Protein AF-A0A660U3M4-F1 (afdb_monomer_lite)

Radius of gyration: 20.78 Å; chains: 1; bounding box: 46×55×57 Å

Sequence (182 aa):
MKPEARWIVPLQILVGACFGAIGGGISYLILDAIWRHVPRSFINGGLIYSLLICISFLLCSAAAFVATGEGVRLIGKLKGKTYSRKQLYRGAFLGTSAAVALFSLVNVNWDDIVMRFAPPFSWIVRLVELVCLIISLPFRMLLWMKVPPVLIFALAAPIGALVVEKFNSIRPIDGKGEGSRR

Secondary structure (DSSP, 8-state):
--GGGTTHHHHHHHHHHHHHHHHHHHHHHHHHHHHTTS-GGGTT-HHHHHHHHHHHHHHHHHHHHHHHHHHHHHHHHHTT----HHHHHHHHHHHHHHHHHHHHHHS--HHHHHTTS-HHHHHHHHHHHHHHHHHHHHHHHHHHTT--HHHHHHHHHHHHHHHHHHHHHHS-SS---S----

Structure (mmCIF, N/CA/C/O backbone):
data_AF-A0A660U3M4-F1
#
_entry.id   AF-A0A660U3M4-F1
#
loop_
_atom_site.group_PDB
_atom_site.id
_atom_site.type_symbol
_atom_site.label_atom_id
_atom_site.label_alt_id
_atom_site.label_comp_id
_atom_site.label_asym_id
_atom_site.label_entity_id
_atom_site.label_seq_id
_atom_site.pdbx_PDB_ins_code
_atom_site.Cartn_x
_atom_site.Cartn_y
_atom_site.Cartn_z
_atom_site.occupancy
_atom_site.B_iso_or_equiv
_atom_site.auth_seq_id
_atom_site.auth_comp_id
_atom_site.auth_asym_id
_atom_site.auth_atom_id
_atom_site.pdbx_PDB_model_num
ATOM 1 N N . MET A 1 1 ? -22.115 -7.152 22.153 1.00 47.25 1 MET A N 1
ATOM 2 C CA . MET A 1 1 ? -21.348 -6.206 21.305 1.00 47.25 1 MET A CA 1
ATOM 3 C C . MET A 1 1 ? -22.288 -5.092 20.858 1.00 47.25 1 MET A C 1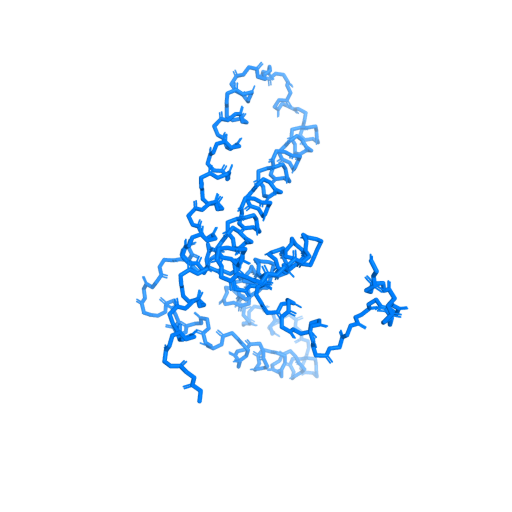
ATOM 5 O O . MET A 1 1 ? -23.295 -5.408 20.240 1.00 47.25 1 MET A O 1
ATOM 9 N N . LYS A 1 2 ? -22.037 -3.824 21.223 1.00 41.62 2 LYS A N 1
ATOM 10 C CA . LYS A 1 2 ? -22.939 -2.705 20.878 1.00 41.62 2 LYS A CA 1
ATOM 11 C C . LYS A 1 2 ? -22.985 -2.494 19.346 1.00 41.62 2 LYS A C 1
ATOM 13 O O . LYS A 1 2 ? -21.915 -2.457 18.733 1.00 41.62 2 LYS A O 1
ATOM 18 N N . PRO A 1 3 ? -24.173 -2.337 18.733 1.00 51.06 3 PRO A N 1
ATOM 19 C CA . PRO A 1 3 ? -24.352 -2.225 17.275 1.00 51.06 3 PRO A CA 1
ATOM 20 C C . PRO A 1 3 ? -23.623 -1.019 16.654 1.00 51.06 3 PRO A C 1
ATOM 22 O O . PRO A 1 3 ? -23.190 -1.079 15.505 1.00 51.06 3 PRO A O 1
ATOM 25 N N . GLU A 1 4 ? -23.375 0.016 17.457 1.00 50.00 4 GLU A N 1
ATOM 26 C CA . GLU A 1 4 ? -22.585 1.216 17.146 1.00 50.00 4 GLU A CA 1
ATOM 27 C C . GLU A 1 4 ? -21.169 0.911 16.617 1.00 50.00 4 GLU A C 1
ATOM 29 O O . GLU A 1 4 ? -20.622 1.673 15.827 1.00 50.00 4 GLU A O 1
ATOM 34 N N . ALA A 1 5 ? -20.553 -0.205 17.033 1.00 55.62 5 ALA A N 1
ATOM 35 C CA . ALA A 1 5 ? -19.157 -0.505 16.712 1.00 55.62 5 ALA A CA 1
ATOM 36 C C . ALA A 1 5 ? -18.940 -1.052 15.288 1.00 55.62 5 ALA A C 1
ATOM 38 O O . ALA A 1 5 ? -17.825 -0.965 14.769 1.00 55.62 5 ALA A O 1
ATOM 39 N N . ARG A 1 6 ? -19.980 -1.605 14.641 1.00 59.06 6 ARG A N 1
ATOM 40 C CA . ARG A 1 6 ? -19.855 -2.273 13.328 1.00 59.06 6 ARG A CA 1
ATOM 41 C C . ARG A 1 6 ? -19.586 -1.299 12.180 1.00 59.06 6 ARG A C 1
ATOM 43 O O . ARG A 1 6 ? -18.878 -1.662 11.249 1.00 59.06 6 ARG A O 1
ATOM 50 N N . TRP A 1 7 ? -20.086 -0.067 12.269 1.00 68.06 7 TRP A N 1
ATOM 51 C CA . TRP A 1 7 ? -19.936 0.950 11.219 1.00 68.06 7 TRP A CA 1
ATOM 52 C C . TRP A 1 7 ? -18.652 1.781 11.335 1.00 68.06 7 TRP A C 1
ATOM 54 O O . TRP A 1 7 ? -18.256 2.456 10.390 1.00 68.06 7 TRP A O 1
ATOM 64 N N . ILE A 1 8 ? -17.959 1.707 12.473 1.00 74.81 8 ILE A N 1
ATOM 65 C CA . ILE A 1 8 ? -16.786 2.551 12.751 1.00 74.81 8 ILE A CA 1
ATOM 66 C C . ILE A 1 8 ? -15.589 2.137 11.893 1.00 74.81 8 ILE A C 1
ATOM 68 O O . ILE A 1 8 ? -14.881 2.988 11.363 1.00 74.81 8 ILE A O 1
ATOM 72 N N . VAL A 1 9 ? -15.376 0.830 11.740 1.00 78.31 9 VAL A N 1
ATOM 73 C CA . VAL A 1 9 ? -14.274 0.267 10.951 1.00 78.31 9 VAL A CA 1
ATOM 74 C C . VAL A 1 9 ? -14.409 0.594 9.457 1.00 78.31 9 VAL A C 1
ATOM 76 O O . VAL A 1 9 ? -13.463 1.158 8.909 1.00 78.31 9 VAL A O 1
ATOM 79 N N . PRO A 1 10 ? -15.548 0.328 8.783 1.00 82.62 10 PRO A N 1
ATOM 80 C CA . PRO A 1 10 ? -15.696 0.689 7.374 1.00 82.62 10 PRO A CA 1
ATOM 81 C C . PRO A 1 10 ? -15.620 2.205 7.149 1.00 82.62 10 PRO A C 1
ATOM 83 O O . PRO A 1 10 ? -15.041 2.631 6.155 1.00 82.62 10 PRO A O 1
ATOM 86 N N . LEU A 1 11 ? -16.104 3.028 8.089 1.00 84.81 11 LEU A N 1
ATOM 87 C CA . LEU A 1 11 ? -15.967 4.484 7.999 1.00 84.81 11 LEU A CA 1
ATOM 88 C C . LEU A 1 11 ? -14.504 4.943 8.123 1.00 84.81 11 LEU A C 1
ATOM 90 O O . LEU A 1 11 ? -14.066 5.794 7.356 1.00 84.81 11 LEU A O 1
ATOM 94 N N . GLN A 1 12 ? -13.729 4.369 9.050 1.00 84.44 12 GLN A N 1
ATOM 95 C CA . GLN A 1 12 ? -12.290 4.646 9.178 1.00 84.44 12 GLN A CA 1
ATOM 96 C C . GLN A 1 12 ? -11.527 4.263 7.911 1.00 84.44 12 GLN A C 1
ATOM 98 O O . GLN A 1 12 ? -10.645 5.004 7.485 1.00 84.44 12 GLN A O 1
ATOM 103 N N . ILE A 1 13 ? -11.893 3.136 7.297 1.00 86.75 13 ILE A N 1
ATOM 104 C CA . ILE A 1 13 ? -11.301 2.679 6.041 1.00 86.75 13 ILE A CA 1
ATOM 105 C C . ILE A 1 13 ? -11.625 3.645 4.904 1.00 86.75 13 ILE A C 1
ATOM 107 O O . ILE A 1 13 ? -10.714 4.077 4.203 1.00 86.75 13 ILE A O 1
ATOM 111 N N . LEU A 1 14 ? -12.895 4.026 4.758 1.00 88.19 14 LEU A N 1
ATOM 112 C CA . LEU A 1 14 ? -13.338 4.935 3.705 1.00 88.19 14 LEU A CA 1
ATOM 113 C C . LEU A 1 14 ? -12.674 6.311 3.832 1.00 88.19 14 LEU A C 1
ATOM 115 O O . LEU A 1 14 ? -12.107 6.820 2.870 1.00 88.19 14 LEU A O 1
ATOM 119 N N . VAL A 1 15 ? -12.692 6.897 5.032 1.00 87.44 15 VAL A N 1
ATOM 120 C CA . VAL A 1 15 ? -12.087 8.212 5.285 1.00 87.44 15 VAL A CA 1
ATOM 121 C C . VAL A 1 15 ? -10.571 8.150 5.131 1.00 87.44 15 VAL A C 1
ATOM 123 O O . VAL A 1 15 ? -9.991 9.027 4.498 1.00 87.44 15 VAL A O 1
ATOM 126 N N . GLY A 1 16 ? -9.925 7.099 5.644 1.00 84.38 16 GLY A N 1
ATOM 127 C CA . GLY A 1 16 ? -8.495 6.875 5.449 1.00 84.38 16 GLY A CA 1
ATOM 128 C C . GLY A 1 16 ? -8.120 6.797 3.969 1.00 84.38 16 GLY A C 1
ATOM 129 O O . GLY A 1 16 ? -7.193 7.482 3.547 1.00 84.38 16 GLY A O 1
ATOM 130 N N . ALA A 1 17 ? -8.872 6.037 3.169 1.00 87.94 17 ALA A N 1
ATOM 131 C CA . ALA A 1 17 ? -8.647 5.925 1.729 1.00 87.94 17 ALA A CA 1
ATOM 132 C C . ALA A 1 17 ? -8.834 7.270 1.004 1.00 87.94 17 ALA A C 1
ATOM 134 O O . ALA A 1 17 ? -7.983 7.649 0.201 1.00 87.94 17 ALA A O 1
ATOM 135 N N . CYS A 1 18 ? -9.891 8.029 1.322 1.00 89.12 18 CYS A N 1
ATOM 136 C CA . CYS A 1 18 ? -10.120 9.355 0.738 1.00 89.12 18 CYS A CA 1
ATOM 137 C C . CYS A 1 18 ? -8.988 10.334 1.073 1.00 89.12 18 CYS A C 1
ATOM 139 O O . CYS A 1 18 ? -8.470 11.004 0.183 1.00 89.12 18 CYS A O 1
ATOM 141 N N . PHE A 1 19 ? -8.566 10.397 2.339 1.00 87.94 19 PHE A N 1
ATOM 142 C CA . PHE A 1 19 ? -7.452 11.254 2.748 1.00 87.94 19 PHE A CA 1
ATOM 143 C C . PHE A 1 19 ? -6.137 10.823 2.097 1.00 87.94 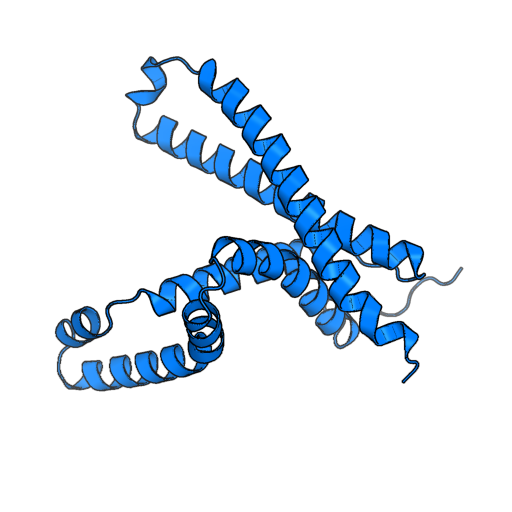19 PHE A C 1
ATOM 145 O O . PHE A 1 19 ? -5.379 11.679 1.651 1.00 87.94 19 PHE A O 1
ATOM 152 N N . GLY A 1 20 ? -5.879 9.517 1.992 1.00 85.75 20 GLY A N 1
ATOM 153 C CA . GLY A 1 20 ? -4.727 8.979 1.271 1.00 85.75 20 GLY A CA 1
ATOM 154 C C . GLY A 1 20 ? -4.705 9.395 -0.198 1.00 85.75 20 GLY A C 1
ATOM 155 O O . GLY A 1 20 ? -3.677 9.865 -0.682 1.00 85.75 20 GLY A O 1
ATOM 156 N N . ALA A 1 21 ? -5.846 9.293 -0.884 1.00 87.38 21 ALA A N 1
ATOM 157 C CA . ALA A 1 21 ? -5.993 9.705 -2.278 1.00 87.38 21 ALA A CA 1
ATOM 158 C C . ALA A 1 21 ? -5.798 11.217 -2.463 1.00 87.38 21 ALA A C 1
ATOM 160 O O . ALA A 1 21 ? -5.091 11.632 -3.378 1.00 87.38 21 ALA A O 1
ATOM 161 N N . ILE A 1 22 ? -6.364 12.041 -1.575 1.00 89.25 22 ILE A N 1
ATOM 162 C CA . ILE A 1 22 ? -6.182 13.500 -1.603 1.00 89.25 22 ILE A CA 1
ATOM 16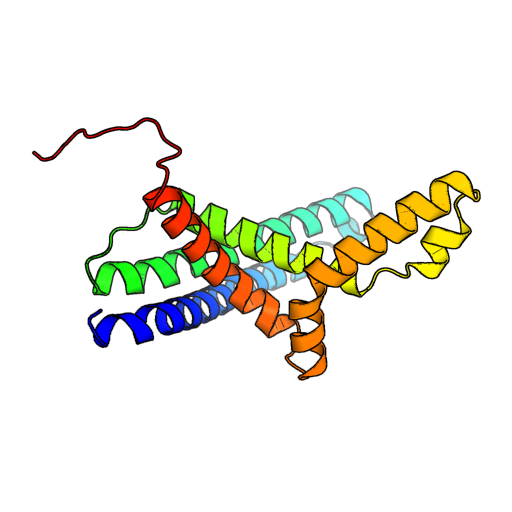3 C C . ILE A 1 22 ? -4.718 13.864 -1.327 1.00 89.25 22 ILE A C 1
ATOM 165 O O . ILE A 1 22 ? -4.131 14.638 -2.075 1.00 89.25 22 ILE A O 1
ATOM 169 N N . GLY A 1 23 ? -4.109 13.286 -0.288 1.00 86.12 23 GLY A N 1
ATOM 170 C CA . GLY A 1 23 ? -2.719 13.554 0.082 1.00 86.12 23 GLY A CA 1
ATOM 171 C C . GLY A 1 23 ? -1.737 13.150 -1.015 1.00 86.12 23 GLY A C 1
ATOM 172 O O . GLY A 1 23 ? -0.902 13.956 -1.418 1.00 86.12 23 GLY A O 1
ATOM 173 N N . GLY A 1 24 ? -1.887 11.938 -1.558 1.00 86.44 24 GLY A N 1
ATOM 174 C CA . GLY A 1 24 ? -1.096 11.471 -2.696 1.00 86.44 24 GLY A CA 1
ATOM 175 C C . GLY A 1 24 ? -1.336 12.304 -3.957 1.00 86.44 24 GLY A C 1
ATOM 176 O O . GLY A 1 24 ? -0.384 12.663 -4.640 1.00 86.44 24 GLY A O 1
ATOM 177 N N . GLY A 1 25 ? -2.588 12.681 -4.238 1.00 87.25 25 GLY A N 1
ATOM 178 C CA . GLY A 1 25 ? -2.949 13.521 -5.381 1.00 87.25 25 GLY A CA 1
ATOM 179 C C . GLY A 1 25 ? -2.340 14.924 -5.312 1.00 87.25 25 GLY A C 1
ATOM 180 O O . GLY A 1 25 ? -1.755 15.386 -6.288 1.00 87.25 25 GLY A O 1
ATOM 181 N N . ILE A 1 26 ? -2.400 15.582 -4.151 1.00 90.00 26 ILE A N 1
ATOM 182 C CA . ILE A 1 26 ? -1.762 16.889 -3.932 1.00 90.00 26 ILE A CA 1
ATOM 183 C C . ILE A 1 26 ? -0.244 16.773 -4.101 1.00 90.00 26 ILE A C 1
ATOM 185 O O . ILE A 1 26 ? 0.357 17.580 -4.807 1.00 90.00 26 ILE A O 1
ATOM 189 N N . SER A 1 27 ? 0.385 15.757 -3.503 1.00 89.25 27 SER A N 1
ATOM 190 C CA . SER A 1 27 ? 1.826 15.538 -3.660 1.00 89.25 27 SER A CA 1
ATOM 191 C C . SER A 1 27 ? 2.223 15.247 -5.102 1.00 89.25 27 SER A C 1
ATOM 193 O O . SER A 1 27 ? 3.241 15.762 -5.557 1.00 89.25 27 SER A O 1
ATOM 195 N N . TYR A 1 28 ? 1.412 14.487 -5.837 1.00 89.62 28 TYR A N 1
ATOM 196 C CA . TYR A 1 28 ? 1.617 14.253 -7.261 1.00 89.62 28 TYR A CA 1
ATOM 197 C C . TYR A 1 28 ? 1.561 15.557 -8.061 1.00 89.62 28 TYR A C 1
ATOM 199 O O . TYR A 1 28 ? 2.458 15.799 -8.857 1.00 89.62 28 TYR A O 1
ATOM 207 N N . LEU A 1 29 ? 0.573 16.425 -7.823 1.00 90.50 29 LEU A N 1
ATOM 208 C CA . LEU A 1 29 ? 0.463 17.712 -8.522 1.00 90.50 29 LEU A CA 1
ATOM 209 C C . LEU A 1 29 ? 1.656 18.634 -8.243 1.00 90.50 29 LEU A C 1
ATOM 211 O O . LEU A 1 29 ? 2.158 19.285 -9.157 1.00 90.50 29 LEU A O 1
ATOM 215 N N . ILE A 1 30 ? 2.132 18.672 -6.995 1.00 89.44 30 ILE A N 1
ATOM 216 C CA . ILE A 1 30 ? 3.324 19.446 -6.623 1.00 89.44 30 ILE A CA 1
ATOM 217 C C . ILE A 1 30 ? 4.558 18.892 -7.340 1.00 89.44 30 ILE A C 1
ATOM 219 O O . ILE A 1 30 ? 5.329 19.653 -7.920 1.00 89.44 30 ILE A O 1
ATOM 223 N N . LEU A 1 31 ? 4.739 17.569 -7.328 1.00 88.75 31 LEU A N 1
ATOM 224 C CA . LEU A 1 31 ? 5.856 16.924 -8.012 1.00 88.75 31 LEU A CA 1
ATOM 225 C C . LEU A 1 31 ? 5.777 17.129 -9.526 1.00 88.75 31 LEU A C 1
ATOM 227 O O . LEU A 1 31 ? 6.790 17.469 -10.121 1.00 88.75 31 LEU A O 1
ATOM 231 N N . ASP A 1 32 ? 4.604 17.001 -10.143 1.00 88.38 32 ASP A N 1
ATOM 232 C CA . ASP A 1 32 ? 4.403 17.265 -11.572 1.00 88.38 32 ASP A CA 1
ATOM 233 C C . ASP A 1 32 ? 4.781 18.710 -11.927 1.00 88.38 32 ASP A C 1
ATOM 235 O O . ASP A 1 32 ? 5.515 18.951 -12.886 1.00 88.38 32 ASP A O 1
ATOM 239 N N . ALA A 1 33 ? 4.377 19.681 -11.101 1.00 87.81 33 ALA A N 1
ATOM 240 C CA . ALA A 1 33 ? 4.774 21.075 -11.275 1.00 87.81 33 ALA A CA 1
ATOM 241 C C . ALA A 1 33 ? 6.299 21.263 -11.188 1.00 87.81 33 ALA A C 1
ATOM 243 O O . ALA A 1 33 ? 6.868 21.999 -11.995 1.00 87.81 33 ALA A O 1
ATOM 244 N N . ILE A 1 34 ? 6.974 20.575 -10.261 1.00 86.25 34 ILE A N 1
ATOM 245 C CA . ILE A 1 34 ? 8.440 20.600 -10.137 1.00 86.25 34 ILE A CA 1
ATOM 246 C C . ILE A 1 34 ? 9.092 19.960 -11.369 1.00 86.25 34 ILE A C 1
ATOM 248 O O . ILE A 1 34 ? 9.987 20.555 -11.967 1.00 86.25 34 ILE A O 1
ATOM 252 N N . TRP A 1 35 ? 8.618 18.786 -11.791 1.00 86.19 35 TRP A N 1
ATOM 253 C CA . TRP A 1 35 ? 9.154 18.034 -12.927 1.00 86.19 35 TRP A CA 1
ATOM 254 C C . TRP A 1 35 ? 9.070 18.805 -14.247 1.00 86.19 35 TRP A C 1
ATOM 256 O O . TRP A 1 35 ? 9.988 18.712 -15.060 1.00 86.19 35 TRP A O 1
ATOM 266 N N . ARG A 1 36 ? 8.041 19.639 -14.440 1.00 85.00 36 ARG A N 1
ATOM 267 C CA . ARG A 1 36 ? 7.929 20.530 -15.611 1.00 85.00 36 ARG A CA 1
ATOM 268 C C . ARG A 1 36 ? 9.056 21.561 -15.717 1.00 85.00 36 ARG A C 1
ATOM 270 O O . ARG A 1 36 ? 9.341 22.020 -16.819 1.00 85.00 36 ARG A O 1
ATOM 277 N N . HIS A 1 37 ? 9.692 21.916 -14.602 1.00 84.88 37 HIS A N 1
ATOM 278 C CA . HIS A 1 37 ? 10.797 22.877 -14.557 1.00 84.88 37 HIS A CA 1
ATOM 279 C C . HIS A 1 37 ? 12.178 22.200 -14.572 1.00 84.88 37 HIS A C 1
ATOM 281 O O . HIS A 1 37 ? 13.199 22.889 -14.573 1.00 84.88 37 HIS A O 1
ATOM 287 N N . VAL A 1 38 ? 12.240 20.863 -14.589 1.00 79.94 38 VAL A N 1
ATOM 288 C CA . VAL A 1 38 ? 13.511 20.130 -14.609 1.00 79.94 38 VAL A CA 1
ATOM 289 C C . VAL A 1 38 ? 14.153 20.249 -16.001 1.00 79.94 38 VAL A C 1
ATOM 291 O O . VAL A 1 38 ? 13.511 19.929 -17.006 1.00 79.94 38 VAL A O 1
ATOM 294 N N . PRO A 1 39 ? 15.428 20.676 -16.100 1.00 77.81 39 PRO A N 1
ATOM 295 C CA . PRO A 1 39 ? 16.112 20.800 -17.381 1.00 77.81 39 PRO A CA 1
ATOM 296 C C . PRO A 1 39 ? 16.222 19.449 -18.096 1.00 77.81 39 PRO A C 1
ATOM 298 O O . PRO A 1 39 ? 16.617 18.449 -17.494 1.00 77.81 39 PRO A O 1
ATOM 301 N N . ARG A 1 40 ? 15.974 19.425 -19.414 1.00 68.56 40 ARG A N 1
ATOM 302 C CA . ARG A 1 40 ? 16.089 18.201 -20.235 1.00 68.56 40 ARG A CA 1
ATOM 303 C C . ARG A 1 40 ? 17.485 17.561 -20.199 1.00 68.56 40 ARG A C 1
ATOM 305 O O . ARG A 1 40 ? 17.605 16.370 -20.457 1.00 68.56 40 ARG A O 1
ATOM 312 N N . SER A 1 41 ? 18.526 18.312 -19.837 1.00 68.19 41 SER A N 1
ATOM 313 C CA . SER A 1 41 ? 19.888 17.795 -19.652 1.00 68.19 41 SER A CA 1
ATOM 314 C C . SER A 1 41 ? 19.990 16.728 -18.555 1.00 68.19 41 SER A C 1
ATOM 316 O O . SER A 1 41 ? 20.802 15.815 -18.681 1.00 68.19 41 SER A O 1
ATOM 318 N N . PHE A 1 42 ? 19.132 16.773 -17.529 1.00 62.94 42 PHE A N 1
ATOM 319 C CA . PHE A 1 42 ? 19.078 15.745 -16.483 1.00 62.94 42 PHE A CA 1
ATOM 320 C C . PHE A 1 42 ? 18.491 14.414 -16.972 1.00 62.94 42 PHE A C 1
ATOM 322 O O . PHE A 1 42 ? 18.791 13.376 -16.390 1.00 62.94 42 PHE A O 1
ATOM 329 N N . ILE A 1 43 ? 17.706 14.421 -18.054 1.00 61.59 43 ILE A N 1
ATOM 330 C CA . ILE A 1 43 ? 17.059 13.224 -18.619 1.00 61.59 43 ILE A CA 1
ATOM 331 C C . ILE A 1 43 ? 18.098 12.297 -19.275 1.00 61.59 43 ILE A C 1
ATOM 333 O O . ILE A 1 43 ? 17.941 11.081 -19.251 1.00 61.59 43 ILE A O 1
ATOM 337 N N . ASN A 1 44 ? 19.205 12.854 -19.781 1.00 65.12 44 ASN A N 1
ATOM 338 C CA . ASN A 1 44 ? 20.295 12.075 -20.382 1.00 65.12 44 ASN A CA 1
ATOM 339 C C . ASN A 1 44 ? 21.212 11.407 -19.339 1.00 65.12 44 ASN A C 1
ATOM 341 O O . ASN A 1 44 ? 21.913 10.446 -19.653 1.00 65.12 44 ASN A O 1
ATOM 345 N N . GLY A 1 45 ? 21.206 11.880 -18.089 1.00 65.88 45 GLY A N 1
ATOM 346 C CA . GLY A 1 45 ? 21.943 11.274 -16.982 1.00 65.88 45 GLY A CA 1
ATOM 347 C C . GLY A 1 45 ? 21.134 10.147 -16.345 1.00 65.88 45 GLY A C 1
ATOM 348 O O . GLY A 1 45 ? 20.513 10.359 -15.306 1.00 65.88 45 GLY A O 1
ATOM 349 N N . GLY A 1 46 ? 21.138 8.955 -16.953 1.00 75.56 46 GLY A N 1
ATOM 350 C CA . GLY A 1 46 ? 20.257 7.837 -16.574 1.00 75.56 46 GLY A CA 1
ATOM 351 C C . GLY A 1 46 ? 20.210 7.513 -15.070 1.00 75.56 46 GLY A C 1
ATOM 352 O O . GLY A 1 46 ? 19.138 7.224 -14.537 1.00 75.56 46 GLY A O 1
ATOM 353 N N . LEU A 1 47 ? 21.333 7.641 -14.352 1.00 82.44 47 LEU A N 1
ATOM 354 C CA . LEU A 1 47 ? 21.390 7.404 -12.904 1.00 82.44 47 LEU A CA 1
ATOM 355 C C . LEU A 1 47 ? 20.718 8.518 -12.083 1.00 82.44 47 LEU A C 1
ATOM 357 O O . LEU A 1 47 ? 19.961 8.231 -11.158 1.00 82.44 47 LEU A O 1
ATOM 361 N N . ILE A 1 48 ? 20.955 9.784 -12.433 1.00 81.94 48 ILE A N 1
ATOM 362 C CA . ILE A 1 48 ? 20.411 10.937 -11.700 1.00 81.94 48 ILE A CA 1
ATOM 363 C C . ILE A 1 48 ? 18.902 11.038 -11.929 1.00 81.94 48 ILE A C 1
ATOM 365 O O . ILE A 1 48 ? 18.147 11.235 -10.978 1.00 81.94 48 ILE A O 1
ATOM 369 N N . TYR A 1 49 ? 18.456 10.833 -13.169 1.00 84.12 49 TYR A N 1
ATOM 370 C CA . TYR A 1 49 ? 17.036 10.797 -13.513 1.00 84.12 49 TYR A CA 1
ATOM 371 C C . TYR A 1 49 ? 16.292 9.702 -12.733 1.00 84.12 49 TYR A C 1
ATOM 373 O O . TYR A 1 49 ? 15.264 9.968 -12.107 1.00 84.12 49 TYR A O 1
ATOM 381 N N . SER A 1 50 ? 16.858 8.490 -12.693 1.00 84.62 50 SER A N 1
ATOM 382 C CA . SER A 1 50 ? 16.283 7.362 -11.949 1.00 84.62 50 SER A CA 1
ATOM 383 C C . SER A 1 50 ? 16.233 7.626 -10.441 1.00 84.62 50 SER A C 1
ATOM 385 O O . SER A 1 50 ? 15.230 7.324 -9.791 1.00 84.62 50 SER A O 1
ATOM 387 N N . LEU A 1 51 ? 17.281 8.235 -9.875 1.00 87.94 51 LEU A N 1
ATOM 388 C CA . LEU A 1 51 ? 17.314 8.614 -8.462 1.00 87.94 51 LEU A CA 1
ATOM 389 C C . LEU A 1 51 ? 16.237 9.660 -8.137 1.00 87.94 51 LEU A C 1
ATOM 391 O O . LEU A 1 51 ? 15.538 9.534 -7.132 1.00 87.94 51 LEU A O 1
ATOM 395 N N . LEU A 1 52 ? 16.059 10.659 -9.003 1.00 85.81 52 LEU A N 1
ATOM 396 C CA . LEU A 1 52 ? 15.068 11.718 -8.816 1.00 85.81 52 LEU A CA 1
ATOM 397 C C . LEU A 1 52 ? 13.630 11.179 -8.889 1.00 85.81 52 LEU A C 1
ATOM 399 O O . LEU A 1 52 ? 12.772 11.579 -8.096 1.00 85.81 52 LEU A O 1
ATOM 403 N N . ILE A 1 53 ? 13.371 10.225 -9.789 1.00 87.81 53 ILE A N 1
ATOM 404 C CA . ILE A 1 53 ? 12.105 9.479 -9.851 1.00 87.81 53 ILE A CA 1
ATOM 405 C C . ILE A 1 53 ? 11.866 8.699 -8.566 1.00 87.81 53 ILE A C 1
ATOM 407 O O . ILE A 1 53 ? 10.774 8.771 -8.004 1.00 87.81 53 ILE A O 1
ATOM 411 N N . CYS A 1 54 ? 12.884 7.992 -8.074 1.00 89.12 54 CYS A N 1
ATOM 412 C CA . CYS A 1 54 ? 12.782 7.226 -6.838 1.00 89.12 54 CYS A CA 1
ATOM 413 C C . CYS A 1 54 ? 12.417 8.135 -5.654 1.00 89.12 54 CYS A C 1
ATOM 415 O O . CYS A 1 54 ? 11.471 7.852 -4.921 1.00 89.12 54 CYS A O 1
ATOM 417 N N . ILE A 1 55 ? 13.088 9.283 -5.519 1.00 89.00 55 ILE A N 1
ATOM 418 C CA . ILE A 1 55 ? 12.791 10.275 -4.474 1.00 89.00 55 ILE A CA 1
ATOM 419 C C . ILE A 1 55 ? 11.363 10.817 -4.616 1.00 89.00 55 ILE A C 1
ATOM 421 O O . ILE A 1 55 ? 10.635 10.898 -3.627 1.00 89.00 55 ILE A O 1
ATOM 425 N N . SER A 1 56 ? 10.934 11.140 -5.837 1.00 89.50 56 SER A N 1
ATOM 426 C CA . SER A 1 56 ? 9.573 11.624 -6.113 1.00 89.50 56 SER A CA 1
ATOM 427 C C . SER A 1 56 ? 8.516 10.591 -5.710 1.00 89.50 56 SER A C 1
ATOM 429 O O . SER A 1 56 ? 7.529 10.918 -5.050 1.00 89.50 56 SER A O 1
ATOM 431 N N . PHE A 1 57 ? 8.748 9.321 -6.042 1.00 88.31 57 PHE A N 1
ATOM 432 C CA . PHE A 1 57 ? 7.880 8.216 -5.653 1.00 88.31 57 PHE A CA 1
ATOM 433 C C . PHE A 1 57 ? 7.823 8.031 -4.129 1.00 88.31 57 PHE A C 1
ATOM 435 O O . PHE A 1 57 ? 6.739 7.870 -3.560 1.00 88.31 57 PHE A O 1
ATOM 442 N N . LEU A 1 58 ? 8.968 8.104 -3.444 1.00 89.75 58 LEU A N 1
ATOM 443 C CA . LEU A 1 58 ? 9.040 8.018 -1.982 1.00 89.75 58 LEU A CA 1
ATOM 444 C C . LEU A 1 58 ? 8.293 9.171 -1.302 1.00 89.75 58 LEU A C 1
ATOM 446 O O . LEU A 1 58 ? 7.558 8.939 -0.346 1.00 89.75 58 LEU A O 1
ATOM 450 N N . LEU A 1 59 ? 8.421 10.397 -1.810 1.00 89.50 59 LEU A N 1
ATOM 451 C CA . LEU A 1 59 ? 7.694 11.557 -1.287 1.00 89.50 59 LEU A CA 1
ATOM 452 C C . LEU A 1 59 ? 6.180 11.412 -1.467 1.00 89.50 59 LEU A C 1
ATOM 454 O O . LEU A 1 59 ? 5.424 11.626 -0.519 1.00 89.50 59 LEU A O 1
ATOM 458 N N . CYS A 1 60 ? 5.737 11.010 -2.660 1.00 89.88 60 CYS A N 1
ATOM 459 C CA . CYS A 1 60 ? 4.317 10.843 -2.961 1.00 89.88 60 CYS A CA 1
ATOM 460 C C . CYS A 1 60 ? 3.685 9.726 -2.114 1.00 89.88 60 CYS A C 1
ATOM 462 O O . CYS A 1 60 ? 2.634 9.914 -1.497 1.00 89.88 60 CYS A O 1
ATOM 464 N N . SER A 1 61 ? 4.365 8.581 -2.008 1.00 86.44 61 SER A N 1
ATOM 465 C CA . SER A 1 61 ? 3.909 7.461 -1.179 1.00 86.44 61 SER A CA 1
ATOM 466 C C . SER A 1 61 ? 3.904 7.809 0.313 1.00 86.44 61 SER A C 1
ATOM 468 O O . SER A 1 61 ? 2.911 7.548 0.994 1.00 86.44 61 SER A O 1
ATOM 470 N N . ALA A 1 62 ? 4.945 8.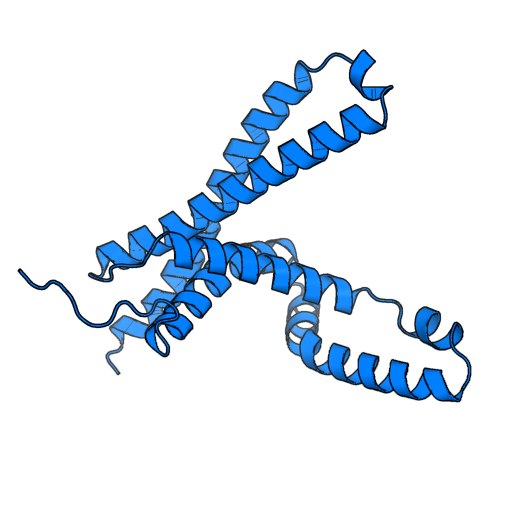474 0.827 1.00 87.38 62 ALA A N 1
ATOM 471 C CA . ALA A 1 62 ? 4.986 8.933 2.214 1.00 87.38 62 ALA A CA 1
ATOM 472 C C . ALA A 1 62 ? 3.824 9.882 2.541 1.00 87.38 62 ALA A C 1
ATOM 474 O O . ALA A 1 62 ? 3.158 9.705 3.564 1.00 87.38 62 ALA A O 1
ATOM 475 N N . ALA A 1 63 ? 3.533 10.845 1.663 1.00 88.75 63 ALA A N 1
ATOM 476 C CA . ALA A 1 63 ? 2.407 11.755 1.838 1.00 88.75 63 ALA A CA 1
ATOM 477 C C . ALA A 1 63 ? 1.062 11.014 1.854 1.00 88.75 63 ALA A C 1
ATOM 479 O O . ALA A 1 63 ? 0.231 11.267 2.730 1.00 88.75 63 ALA A O 1
ATOM 480 N N . ALA A 1 64 ? 0.873 10.041 0.958 1.00 87.94 64 ALA A N 1
ATOM 481 C CA . ALA A 1 64 ? -0.323 9.206 0.931 1.00 87.94 64 ALA A CA 1
ATOM 482 C C . ALA A 1 64 ? -0.496 8.396 2.231 1.00 87.94 64 ALA A C 1
ATOM 484 O O . ALA A 1 64 ? -1.595 8.355 2.791 1.00 87.94 64 ALA A O 1
ATOM 485 N N . PHE A 1 65 ? 0.573 7.797 2.771 1.00 89.31 65 PHE A N 1
ATOM 486 C CA . PHE A 1 65 ? 0.512 7.033 4.026 1.00 89.31 65 PHE A CA 1
ATOM 487 C C . PHE A 1 65 ? 0.243 7.914 5.244 1.00 89.31 65 PHE A C 1
ATOM 489 O O . PHE A 1 65 ? -0.560 7.545 6.105 1.00 89.31 65 PHE A O 1
ATOM 496 N N . VAL A 1 66 ? 0.879 9.086 5.314 1.00 89.62 66 VAL A N 1
ATOM 497 C CA . VAL A 1 66 ? 0.657 10.053 6.396 1.00 89.62 66 VAL A CA 1
ATOM 498 C C . VAL A 1 66 ? -0.783 10.557 6.372 1.00 89.62 66 VAL A C 1
ATOM 500 O O . VAL A 1 66 ? -1.448 10.543 7.409 1.00 89.62 66 VAL A O 1
ATOM 503 N N . ALA A 1 67 ? -1.294 10.930 5.196 1.00 89.81 67 ALA A N 1
ATOM 504 C CA . ALA A 1 67 ? -2.668 11.391 5.041 1.00 89.81 67 ALA A CA 1
ATOM 505 C C . ALA A 1 67 ? -3.678 10.286 5.390 1.00 89.81 67 ALA A C 1
ATOM 507 O O . ALA A 1 67 ? -4.611 10.529 6.155 1.00 89.81 67 ALA A O 1
ATOM 508 N N . THR A 1 68 ? -3.442 9.051 4.934 1.00 89.50 68 THR A N 1
ATOM 509 C CA . THR A 1 68 ? -4.261 7.883 5.300 1.00 89.50 68 THR A CA 1
ATOM 510 C C . THR A 1 68 ? -4.292 7.677 6.815 1.00 89.50 68 THR A C 1
ATOM 512 O O . THR A 1 68 ? -5.361 7.528 7.410 1.00 89.50 68 THR A O 1
ATOM 515 N N . GLY A 1 69 ? -3.122 7.691 7.462 1.00 86.69 69 GLY A N 1
ATOM 516 C CA . GLY A 1 69 ? -3.000 7.489 8.903 1.00 86.69 69 GLY A CA 1
ATOM 517 C C . GLY A 1 69 ? -3.690 8.584 9.719 1.00 86.69 69 GLY A C 1
ATOM 518 O O . GLY A 1 69 ? -4.391 8.275 10.683 1.00 86.69 69 GLY A O 1
ATOM 519 N N . GLU A 1 70 ? -3.549 9.855 9.334 1.00 87.81 70 GLU A N 1
ATOM 520 C CA . GLU A 1 70 ? -4.261 10.952 10.002 1.00 87.81 70 GLU A CA 1
ATOM 521 C C . GLU A 1 70 ? -5.775 10.909 9.741 1.00 87.81 70 GLU A C 1
ATOM 523 O O . GLU A 1 70 ? -6.540 11.165 10.669 1.00 87.81 70 GLU A O 1
ATOM 528 N N . GLY A 1 71 ? -6.228 10.484 8.556 1.00 85.50 71 GLY A N 1
ATOM 529 C CA . GLY A 1 71 ? -7.652 10.274 8.262 1.00 85.50 71 GLY A CA 1
ATOM 530 C C . GLY A 1 71 ? -8.291 9.215 9.169 1.00 85.50 71 GLY A C 1
ATOM 531 O O . GLY A 1 71 ? -9.313 9.467 9.814 1.00 85.50 71 GLY A O 1
ATOM 532 N N . VAL A 1 72 ? -7.639 8.055 9.318 1.00 86.38 72 VAL A N 1
ATOM 533 C CA . VAL A 1 72 ? -8.063 7.002 10.263 1.00 86.38 72 VAL A CA 1
ATOM 534 C C . VAL A 1 72 ? -8.062 7.526 11.705 1.00 86.38 72 VAL A C 1
ATOM 536 O O . VAL A 1 72 ? -8.978 7.254 12.489 1.00 86.38 72 VAL A O 1
ATOM 539 N N . ARG A 1 73 ? -7.047 8.320 12.066 1.00 85.19 73 ARG A N 1
ATOM 540 C CA . ARG A 1 73 ? -6.895 8.888 13.408 1.00 85.19 73 ARG A CA 1
ATOM 541 C C . ARG A 1 73 ? -7.944 9.931 13.751 1.00 85.19 73 ARG A C 1
ATOM 543 O O . ARG A 1 73 ? -8.383 9.959 14.898 1.00 85.19 73 ARG A O 1
ATOM 550 N N . LEU A 1 74 ? -8.349 10.763 12.798 1.00 86.62 74 LEU A N 1
ATOM 551 C CA . LEU A 1 74 ? -9.373 11.784 12.994 1.00 86.62 74 LEU A CA 1
ATOM 552 C C . LEU A 1 74 ? -10.703 11.142 13.407 1.00 86.62 74 LEU A C 1
ATOM 554 O O . LEU A 1 74 ? -11.275 11.505 14.434 1.00 86.62 74 LEU A O 1
ATOM 558 N N . ILE A 1 75 ? -11.132 10.106 12.681 1.00 85.62 75 ILE A N 1
ATOM 559 C CA . ILE A 1 75 ? -12.344 9.342 13.010 1.00 85.62 75 ILE A CA 1
ATOM 560 C C . ILE A 1 75 ? -12.191 8.584 14.337 1.00 85.62 75 ILE A C 1
ATOM 562 O O . ILE A 1 75 ? -13.141 8.499 15.114 1.00 85.62 75 ILE A O 1
ATOM 566 N N . GLY A 1 76 ? -10.996 8.063 14.638 1.00 80.62 76 GLY A N 1
ATOM 567 C CA . GLY A 1 76 ? -10.680 7.478 15.946 1.00 80.62 76 GLY A CA 1
ATOM 568 C C . GLY A 1 76 ? -10.865 8.459 17.108 1.00 80.62 76 GLY A C 1
ATOM 569 O O . GLY A 1 76 ? -11.569 8.148 18.071 1.00 80.62 76 GLY A O 1
ATOM 570 N N . LYS A 1 77 ? -10.302 9.668 16.985 1.00 82.31 77 LYS A N 1
ATOM 571 C CA . LYS A 1 77 ? -10.403 10.735 17.993 1.00 82.31 77 LYS A CA 1
ATOM 572 C C . LYS A 1 77 ? -11.839 11.198 18.214 1.00 82.31 77 LYS A C 1
ATOM 574 O O . LYS A 1 77 ? -12.245 11.338 19.362 1.00 82.31 77 LYS A O 1
ATOM 579 N N . LEU A 1 78 ? -12.616 11.367 17.141 1.00 80.81 78 LEU A N 1
ATOM 580 C CA . LEU A 1 78 ? -14.038 11.739 17.215 1.00 80.81 78 LEU A CA 1
ATOM 581 C C . LEU A 1 78 ? -14.884 10.730 18.011 1.00 80.81 78 LEU A C 1
ATOM 583 O O . LEU A 1 78 ? -15.966 11.062 18.482 1.00 80.81 78 LEU A O 1
ATOM 587 N N . LYS A 1 79 ? -14.393 9.498 18.180 1.00 72.31 79 LYS A N 1
ATOM 588 C CA . LYS A 1 79 ? -15.042 8.430 18.949 1.00 72.31 79 LYS A CA 1
ATOM 589 C C . LYS A 1 79 ? -14.322 8.105 20.266 1.00 72.31 79 LYS A C 1
ATOM 591 O O . LYS A 1 79 ? -14.587 7.062 20.857 1.00 72.31 79 LYS A O 1
ATOM 596 N N . GLY A 1 80 ? -13.418 8.974 20.726 1.00 72.69 80 GLY A N 1
ATOM 597 C CA . GLY A 1 80 ? -12.724 8.831 22.010 1.00 72.69 80 GLY A CA 1
ATOM 598 C C . GLY A 1 80 ? -11.577 7.814 22.021 1.00 72.69 80 GLY A C 1
ATOM 599 O O . GLY A 1 80 ? -11.105 7.451 23.095 1.00 72.69 80 GLY A O 1
ATOM 600 N N . LYS A 1 81 ? -11.108 7.347 20.855 1.00 75.56 81 LYS A N 1
ATOM 601 C CA . LYS A 1 81 ? -9.925 6.481 20.748 1.00 75.56 81 LYS A CA 1
ATOM 602 C C . LYS A 1 81 ? -8.670 7.284 20.423 1.00 75.56 81 LYS A C 1
ATOM 604 O O . LYS A 1 81 ? -8.640 8.083 19.486 1.00 75.56 81 LYS A O 1
ATOM 609 N N . THR A 1 82 ? -7.598 7.018 21.159 1.00 74.50 82 THR A N 1
ATOM 610 C CA . THR A 1 82 ? -6.275 7.605 20.939 1.00 74.50 82 THR A CA 1
ATOM 611 C C . THR A 1 82 ? -5.354 6.598 20.260 1.00 74.50 82 THR A C 1
ATOM 613 O O . THR A 1 82 ? -4.834 5.679 20.879 1.00 74.50 82 THR A O 1
ATOM 616 N N . TYR A 1 83 ? -5.125 6.791 18.961 1.00 79.06 83 TYR A N 1
ATOM 617 C CA . TYR A 1 83 ? -4.187 5.970 18.196 1.00 79.06 83 TYR A CA 1
ATOM 618 C C . TYR A 1 83 ? -2.791 6.601 18.138 1.00 79.06 83 TYR A C 1
ATOM 620 O O . TYR A 1 83 ? -2.642 7.817 17.944 1.00 79.06 83 TYR A O 1
ATOM 628 N N . SER A 1 84 ? -1.760 5.758 18.246 1.00 83.75 84 SER A N 1
ATOM 629 C CA . SER A 1 84 ? -0.363 6.158 18.059 1.00 83.75 84 SER A CA 1
ATOM 630 C C . SER A 1 84 ? -0.061 6.398 16.578 1.00 83.75 84 SER A C 1
ATOM 632 O O . SER A 1 84 ? -0.224 5.505 15.745 1.00 83.75 84 SER A O 1
ATOM 634 N N . ARG A 1 85 ? 0.436 7.599 16.242 1.00 83.19 85 ARG A N 1
ATOM 635 C CA . ARG A 1 85 ? 0.802 7.980 14.861 1.00 83.19 85 ARG A CA 1
ATOM 636 C C . ARG A 1 85 ? 1.796 6.999 14.240 1.00 83.19 85 ARG A C 1
ATOM 638 O O . ARG A 1 85 ? 1.602 6.537 13.122 1.00 83.19 85 ARG A O 1
ATOM 645 N N . LYS A 1 86 ? 2.842 6.650 14.997 1.00 83.88 86 LYS A N 1
ATOM 646 C CA . LYS A 1 86 ? 3.926 5.765 14.546 1.00 83.88 86 LYS A CA 1
ATOM 647 C C . LYS A 1 86 ? 3.392 4.401 14.102 1.00 83.88 86 LYS A C 1
ATOM 649 O O . LYS A 1 86 ? 3.884 3.839 13.129 1.00 83.88 86 LYS A O 1
ATOM 654 N N . GLN A 1 87 ? 2.387 3.878 14.799 1.00 84.06 87 GLN A N 1
ATOM 655 C CA . GLN A 1 87 ? 1.799 2.572 14.500 1.00 84.06 87 GLN A CA 1
ATOM 656 C C . GLN A 1 87 ? 0.874 2.629 13.291 1.00 84.06 87 GLN A C 1
ATOM 658 O O . GLN A 1 87 ? 0.967 1.763 12.428 1.00 84.06 87 GLN A O 1
ATOM 663 N N . LEU A 1 88 ? 0.058 3.680 13.185 1.00 85.88 88 LEU A N 1
ATOM 664 C CA . LEU A 1 88 ? -0.802 3.895 12.022 1.00 85.88 88 LEU A CA 1
ATOM 665 C C . LEU A 1 88 ? 0.010 4.013 10.729 1.00 85.88 88 LEU A C 1
ATOM 667 O O . LEU A 1 88 ? -0.339 3.379 9.741 1.00 85.88 88 LEU A O 1
ATOM 671 N N . TYR A 1 89 ? 1.117 4.759 10.739 1.00 87.81 89 TYR A N 1
ATOM 672 C CA . TYR A 1 89 ? 1.962 4.912 9.549 1.00 87.81 89 TYR A CA 1
ATOM 673 C C . TYR A 1 89 ? 2.676 3.611 9.176 1.00 87.81 89 TYR A C 1
ATOM 675 O O . TYR A 1 89 ? 2.710 3.244 8.004 1.00 87.81 89 TYR A O 1
ATOM 683 N N . ARG A 1 90 ? 3.188 2.870 10.171 1.00 86.19 90 ARG A N 1
ATOM 684 C CA . ARG A 1 90 ? 3.769 1.535 9.950 1.00 86.19 90 ARG A CA 1
ATOM 685 C C . ARG A 1 90 ? 2.745 0.576 9.357 1.00 86.19 90 ARG A C 1
ATOM 687 O O . ARG A 1 90 ? 3.057 -0.119 8.398 1.00 86.19 90 ARG A O 1
ATOM 694 N N . GLY A 1 91 ? 1.535 0.557 9.909 1.00 86.69 91 GLY A N 1
ATOM 695 C CA . GLY A 1 91 ? 0.458 -0.286 9.412 1.00 86.69 91 GLY A CA 1
ATOM 696 C C . GLY A 1 91 ? 0.010 0.101 8.010 1.00 86.69 91 GLY A C 1
ATOM 697 O O . GLY A 1 91 ? -0.166 -0.787 7.184 1.00 86.69 91 GLY A O 1
ATOM 698 N N . ALA A 1 92 ? -0.092 1.397 7.705 1.00 87.69 92 ALA A N 1
ATOM 699 C CA . ALA A 1 92 ? -0.416 1.860 6.360 1.00 87.69 92 ALA A CA 1
ATOM 700 C C . ALA A 1 92 ? 0.613 1.390 5.326 1.00 87.69 92 ALA A C 1
ATOM 702 O O . ALA A 1 92 ? 0.237 0.819 4.305 1.00 87.69 92 ALA A O 1
ATOM 703 N N . PHE A 1 93 ? 1.901 1.540 5.642 1.00 88.62 93 PHE A N 1
ATOM 704 C CA . PHE A 1 93 ? 2.999 1.080 4.796 1.00 88.62 93 PHE A CA 1
ATOM 705 C C . PHE A 1 93 ? 3.021 -0.448 4.613 1.00 88.62 93 PHE A C 1
ATOM 707 O O . PHE A 1 93 ? 3.178 -0.948 3.496 1.00 88.62 93 PHE A O 1
ATOM 714 N N . LEU A 1 94 ? 2.851 -1.204 5.705 1.00 88.25 94 LEU A N 1
ATOM 715 C CA . LEU A 1 94 ? 2.803 -2.670 5.680 1.00 88.25 94 LEU A CA 1
ATOM 716 C C . LEU A 1 94 ? 1.611 -3.177 4.866 1.00 88.25 94 LEU A C 1
ATOM 718 O O . LEU A 1 94 ? 1.768 -4.101 4.075 1.00 88.25 94 LEU A O 1
ATOM 722 N N . GLY A 1 95 ? 0.441 -2.553 5.026 1.00 88.25 95 GLY A N 1
ATOM 723 C CA . GLY A 1 95 ? -0.776 -2.908 4.303 1.00 88.25 95 GLY A CA 1
ATOM 724 C C . GLY A 1 95 ? -0.613 -2.766 2.794 1.00 88.25 95 GLY A C 1
ATOM 725 O O . GLY A 1 95 ? -0.875 -3.713 2.054 1.00 88.25 95 GLY A O 1
ATOM 726 N N . THR A 1 96 ? -0.106 -1.624 2.323 1.00 86.75 96 THR A N 1
ATOM 727 C CA . THR A 1 96 ? 0.147 -1.432 0.888 1.00 86.75 96 THR A CA 1
ATOM 728 C C . THR A 1 96 ? 1.248 -2.330 0.354 1.00 86.75 96 THR A C 1
ATOM 730 O O . THR A 1 96 ? 1.092 -2.884 -0.729 1.00 86.75 96 THR A O 1
ATOM 733 N N . SER A 1 97 ? 2.331 -2.534 1.107 1.00 88.25 97 SER A N 1
ATOM 734 C CA . SER A 1 97 ? 3.418 -3.428 0.682 1.00 88.25 97 SER A CA 1
ATOM 735 C C . SER A 1 97 ? 2.941 -4.877 0.569 1.00 88.25 97 SER A C 1
ATOM 737 O O . SER A 1 97 ? 3.274 -5.565 -0.393 1.00 88.25 97 SER A O 1
ATOM 739 N N . ALA A 1 98 ? 2.094 -5.326 1.499 1.00 87.62 98 ALA A N 1
ATOM 740 C CA . ALA A 1 98 ? 1.461 -6.638 1.437 1.00 87.62 98 ALA A CA 1
ATOM 741 C C . ALA A 1 98 ? 0.539 -6.766 0.216 1.00 87.62 98 ALA A C 1
ATOM 743 O O . ALA A 1 98 ? 0.575 -7.784 -0.469 1.00 87.62 98 ALA A O 1
ATOM 744 N N . ALA A 1 99 ? -0.237 -5.727 -0.108 1.00 87.44 99 ALA A N 1
ATOM 745 C CA . ALA A 1 99 ? -1.057 -5.718 -1.317 1.00 87.44 99 ALA A CA 1
ATOM 746 C C . ALA A 1 99 ? -0.208 -5.791 -2.597 1.00 87.44 99 ALA A C 1
ATOM 748 O O . ALA A 1 99 ? -0.572 -6.516 -3.519 1.00 87.44 99 ALA A O 1
ATOM 749 N N . VAL A 1 100 ? 0.939 -5.102 -2.651 1.00 87.50 100 VAL A N 1
ATOM 750 C CA . VAL A 1 100 ? 1.867 -5.173 -3.798 1.00 87.50 100 VAL A CA 1
ATOM 751 C C . VAL A 1 100 ? 2.480 -6.566 -3.911 1.00 87.50 100 VAL A C 1
ATOM 753 O O . VAL A 1 100 ? 2.531 -7.117 -5.007 1.00 87.50 100 VAL A O 1
ATOM 756 N N . ALA A 1 101 ? 2.886 -7.168 -2.792 1.00 86.50 101 ALA A N 1
ATOM 757 C CA . ALA A 1 101 ? 3.405 -8.531 -2.773 1.00 86.50 101 ALA A CA 1
ATOM 758 C C . ALA A 1 101 ? 2.358 -9.539 -3.272 1.00 86.50 101 ALA A C 1
ATOM 760 O O . ALA A 1 101 ? 2.661 -10.367 -4.128 1.00 86.50 101 ALA A O 1
ATOM 761 N N . LEU A 1 102 ? 1.109 -9.427 -2.807 1.00 85.69 102 LEU A N 1
ATOM 762 C CA . LEU A 1 102 ? 0.003 -10.265 -3.275 1.00 85.69 102 LEU A CA 1
ATOM 763 C C . LEU A 1 102 ? -0.281 -10.057 -4.764 1.00 85.69 102 LEU A C 1
ATOM 765 O O . LEU A 1 102 ? -0.425 -11.034 -5.492 1.00 85.69 102 LEU A O 1
ATOM 769 N N . PHE A 1 103 ? -0.312 -8.809 -5.234 1.00 85.25 103 PHE A N 1
ATOM 770 C CA . PHE A 1 103 ? -0.510 -8.501 -6.650 1.00 85.25 103 PHE A CA 1
ATOM 771 C C . PHE A 1 103 ? 0.616 -9.072 -7.524 1.00 85.25 103 PHE A C 1
ATOM 773 O O . PHE A 1 103 ? 0.350 -9.609 -8.597 1.00 85.25 103 PHE A O 1
ATOM 780 N N . SER A 1 104 ? 1.862 -9.008 -7.047 1.00 85.19 104 SER A N 1
ATOM 781 C CA . SER A 1 104 ? 3.014 -9.610 -7.721 1.00 85.19 104 SER A CA 1
ATOM 782 C C . SER A 1 104 ? 2.840 -11.124 -7.848 1.00 85.19 104 SER A C 1
ATOM 784 O O . SER A 1 104 ? 2.893 -11.643 -8.956 1.00 85.19 104 SER A O 1
ATOM 786 N N . LEU A 1 105 ? 2.495 -11.816 -6.752 1.00 84.94 105 LEU A N 1
ATOM 787 C CA . LEU A 1 105 ? 2.261 -13.269 -6.728 1.00 84.94 105 LEU A CA 1
ATOM 788 C C . LEU A 1 105 ? 1.149 -13.741 -7.678 1.00 84.94 105 LEU A C 1
ATOM 790 O O . LEU A 1 105 ? 1.178 -14.882 -8.142 1.00 84.94 105 LEU A O 1
ATOM 794 N N . VAL A 1 106 ? 0.159 -12.892 -7.964 1.00 82.81 106 VAL A N 1
ATOM 795 C CA . VAL A 1 106 ? -0.905 -13.213 -8.928 1.00 82.81 106 VAL A CA 1
ATOM 796 C C . VAL A 1 106 ? -0.392 -13.201 -10.369 1.00 82.81 106 VAL A C 1
ATOM 798 O O . VAL A 1 106 ? -0.840 -14.027 -11.157 1.00 82.81 106 VAL A O 1
ATOM 801 N N . ASN A 1 107 ? 0.551 -12.315 -10.699 1.00 81.56 107 ASN A N 1
ATOM 802 C CA . ASN A 1 107 ? 1.087 -12.147 -12.056 1.00 81.56 107 ASN A CA 1
ATOM 803 C C . ASN A 1 107 ? 2.357 -12.966 -12.334 1.00 81.56 107 ASN A C 1
ATOM 805 O O . ASN A 1 107 ? 2.942 -12.843 -13.409 1.00 81.56 107 ASN A O 1
ATOM 809 N N . VAL A 1 108 ? 2.811 -13.784 -11.383 1.00 83.12 108 VAL A N 1
ATOM 810 C CA . VAL A 1 108 ? 3.958 -14.671 -11.596 1.00 83.12 108 VAL A CA 1
ATOM 811 C C . VAL A 1 108 ? 3.586 -15.777 -12.586 1.00 83.12 108 VAL A C 1
ATOM 813 O O . VAL A 1 108 ? 2.621 -16.510 -12.367 1.00 83.12 108 VAL A O 1
ATOM 816 N N . ASN A 1 109 ? 4.392 -15.930 -13.642 1.00 83.94 109 ASN A N 1
ATOM 817 C CA . ASN A 1 109 ? 4.314 -17.075 -14.544 1.00 83.94 109 ASN A CA 1
ATOM 818 C C . ASN A 1 109 ? 5.052 -18.271 -13.923 1.00 83.94 109 ASN A C 1
ATOM 820 O O . ASN A 1 109 ? 6.267 -18.414 -14.071 1.00 83.94 109 ASN A O 1
ATOM 824 N N . TRP A 1 110 ? 4.327 -19.084 -13.156 1.00 82.94 110 TRP A N 1
ATOM 825 C CA . TRP A 1 110 ? 4.909 -20.204 -12.413 1.00 82.94 110 TRP A CA 1
ATOM 826 C C . TRP A 1 110 ? 5.470 -21.290 -13.331 1.00 82.94 110 TRP A C 1
ATOM 828 O O . TRP A 1 110 ? 6.508 -21.862 -13.003 1.00 82.94 110 TRP A O 1
ATOM 838 N N . ASP A 1 111 ? 4.878 -21.494 -14.509 1.00 83.56 111 ASP A N 1
ATOM 839 C CA . ASP A 1 111 ? 5.355 -22.466 -15.496 1.00 83.56 111 ASP A CA 1
ATOM 840 C C . ASP A 1 111 ? 6.789 -22.157 -15.953 1.00 83.56 111 ASP A C 1
ATOM 842 O O . ASP A 1 111 ? 7.657 -23.033 -15.922 1.00 83.56 111 ASP A O 1
ATOM 846 N N . ASP A 1 112 ? 7.079 -20.887 -16.260 1.00 84.62 112 ASP A N 1
ATOM 847 C CA . ASP A 1 112 ? 8.426 -20.434 -16.636 1.00 84.62 112 ASP A CA 1
ATOM 848 C C . ASP A 1 112 ? 9.443 -20.619 -15.504 1.00 84.62 112 ASP A C 1
ATOM 850 O O . ASP A 1 112 ? 10.629 -20.848 -15.755 1.00 84.62 112 ASP A O 1
ATOM 854 N N . ILE A 1 113 ? 9.008 -20.489 -14.248 1.00 81.56 113 ILE A N 1
ATOM 855 C CA . ILE A 1 113 ? 9.879 -20.675 -13.085 1.00 81.56 113 ILE A CA 1
ATOM 856 C C . ILE A 1 113 ? 10.157 -22.162 -12.892 1.00 81.56 113 ILE A C 1
ATOM 858 O O . ILE A 1 113 ? 11.314 -22.544 -12.740 1.00 81.56 113 ILE A O 1
ATOM 862 N N . VAL A 1 114 ? 9.129 -23.008 -12.944 1.00 83.50 114 VAL A N 1
ATOM 863 C CA . VAL A 1 114 ? 9.253 -24.460 -12.770 1.00 83.50 114 VAL A CA 1
ATOM 864 C C . VAL A 1 114 ? 10.146 -25.069 -13.855 1.00 83.50 114 VAL A C 1
ATOM 866 O O . VAL A 1 114 ? 10.991 -25.903 -13.532 1.00 83.50 114 VAL A O 1
ATOM 869 N N . MET A 1 115 ? 10.037 -24.611 -15.108 1.00 82.44 115 MET A N 1
ATOM 870 C CA . MET A 1 115 ? 10.864 -25.094 -16.225 1.00 82.44 115 MET A CA 1
ATOM 871 C C . MET A 1 115 ? 12.363 -24.788 -16.080 1.00 82.44 115 MET A C 1
ATOM 873 O O . MET A 1 115 ? 13.185 -25.458 -16.703 1.00 82.44 115 MET A O 1
ATOM 877 N N . ARG A 1 116 ? 12.749 -23.807 -15.254 1.00 84.75 116 ARG A N 1
ATOM 878 C CA . ARG A 1 116 ? 14.161 -23.434 -15.035 1.00 84.75 116 ARG A CA 1
ATOM 879 C C . ARG A 1 116 ? 14.888 -24.329 -14.033 1.00 84.75 116 ARG A C 1
ATOM 881 O O . ARG A 1 116 ? 16.111 -24.242 -13.937 1.00 84.75 116 ARG A O 1
ATOM 888 N N . PHE A 1 117 ? 14.173 -25.163 -13.279 1.00 82.00 117 PHE A N 1
ATOM 889 C CA . PHE A 1 117 ? 14.761 -25.979 -12.218 1.00 82.00 117 PHE A CA 1
ATOM 890 C C . PHE A 1 117 ? 14.756 -27.468 -12.563 1.00 82.00 117 PHE A C 1
ATOM 892 O O . PHE A 1 117 ? 13.785 -28.011 -13.083 1.00 82.00 117 PHE A O 1
ATOM 899 N N . ALA A 1 118 ? 15.847 -28.152 -12.211 1.00 79.12 118 ALA A N 1
ATOM 900 C CA . ALA A 1 118 ? 15.956 -29.600 -12.351 1.00 79.12 118 ALA A CA 1
ATOM 901 C C . ALA A 1 118 ? 14.890 -30.337 -11.499 1.00 79.12 118 ALA A C 1
ATOM 903 O O . ALA A 1 118 ? 14.449 -29.806 -10.470 1.00 79.12 118 ALA A O 1
ATOM 904 N N . PRO A 1 119 ? 14.516 -31.584 -11.856 1.00 77.94 119 PRO A N 1
ATOM 905 C CA . PRO A 1 119 ? 13.400 -32.323 -11.257 1.00 77.94 119 PRO A CA 1
ATOM 906 C C . PRO A 1 119 ? 13.305 -32.322 -9.719 1.00 77.94 119 PRO A C 1
ATOM 908 O O . PRO A 1 119 ? 12.200 -32.099 -9.226 1.00 77.94 119 PRO A O 1
ATOM 911 N N . PRO A 1 120 ? 14.382 -32.480 -8.919 1.00 77.88 120 PRO A N 1
ATOM 912 C CA . PRO A 1 120 ? 14.245 -32.451 -7.458 1.00 77.88 120 PRO A CA 1
ATOM 913 C C . PRO A 1 120 ? 13.869 -31.065 -6.905 1.00 77.88 120 PRO A C 1
ATOM 915 O O . PRO A 1 120 ? 13.112 -30.969 -5.942 1.00 77.88 120 PRO A O 1
ATOM 918 N N . PHE A 1 121 ? 14.332 -29.981 -7.534 1.00 80.19 121 PHE A N 1
ATOM 919 C CA . PHE A 1 121 ? 13.999 -28.613 -7.125 1.00 80.19 121 PHE A CA 1
ATOM 920 C C . PHE A 1 121 ? 12.632 -28.163 -7.650 1.00 80.19 121 PHE A C 1
ATOM 922 O O . PHE A 1 121 ? 11.952 -27.380 -6.989 1.00 80.19 121 PHE A O 1
ATOM 929 N N . SER A 1 122 ? 12.183 -28.708 -8.785 1.00 81.25 122 SER A N 1
ATOM 930 C CA . SER A 1 122 ? 10.860 -28.414 -9.352 1.00 81.25 122 SER A CA 1
ATOM 931 C C . SER A 1 122 ? 9.706 -28.749 -8.391 1.00 81.25 122 SER A C 1
ATOM 933 O O . SER A 1 122 ? 8.727 -28.010 -8.315 1.00 81.25 122 SER A O 1
ATOM 935 N N . TRP A 1 123 ? 9.849 -29.805 -7.580 1.00 83.44 123 TRP A N 1
ATOM 936 C CA . TRP A 1 123 ? 8.871 -30.182 -6.553 1.00 83.44 123 TRP A CA 1
ATOM 937 C C . TRP A 1 123 ? 8.760 -29.150 -5.429 1.00 83.44 123 TRP A C 1
ATOM 939 O O . TRP A 1 123 ? 7.657 -28.837 -4.984 1.00 83.44 123 TRP A O 1
ATOM 949 N N . ILE A 1 124 ? 9.892 -28.587 -4.997 1.00 85.31 124 ILE A N 1
ATOM 950 C CA . ILE A 1 124 ? 9.920 -27.527 -3.982 1.00 85.31 124 ILE A CA 1
ATOM 951 C C . ILE A 1 124 ? 9.246 -26.270 -4.537 1.00 85.31 124 ILE A C 1
ATOM 953 O O . ILE A 1 124 ? 8.412 -25.672 -3.863 1.00 85.31 124 ILE A O 1
ATOM 957 N N . VAL A 1 125 ? 9.554 -25.902 -5.784 1.00 85.00 125 VAL A N 1
ATOM 958 C CA . VAL A 1 125 ? 8.939 -24.745 -6.450 1.00 85.00 125 VAL A CA 1
ATOM 959 C C . VAL A 1 125 ? 7.425 -24.919 -6.575 1.00 85.00 125 VAL A C 1
ATOM 961 O O . VAL A 1 125 ? 6.694 -23.985 -6.267 1.00 85.00 125 VAL A O 1
ATOM 964 N N . ARG A 1 126 ? 6.937 -26.117 -6.921 1.00 84.19 126 ARG A N 1
ATOM 965 C CA . ARG A 1 126 ? 5.494 -26.419 -6.961 1.00 84.19 126 ARG A CA 1
ATOM 966 C C . ARG A 1 126 ? 4.818 -26.337 -5.592 1.00 84.19 126 ARG A C 1
ATOM 968 O O . ARG A 1 126 ? 3.682 -25.884 -5.494 1.00 84.19 126 ARG A O 1
ATOM 975 N N . LEU A 1 127 ? 5.496 -26.750 -4.520 1.00 86.94 127 LEU A N 1
ATOM 976 C CA . LEU A 1 127 ? 4.979 -26.555 -3.161 1.00 86.94 127 LEU A CA 1
ATOM 977 C C . LEU A 1 127 ? 4.870 -25.067 -2.813 1.00 86.94 127 LEU A C 1
ATOM 979 O O . LEU A 1 127 ? 3.858 -24.641 -2.258 1.00 86.94 127 LEU A O 1
ATOM 983 N N . VAL A 1 128 ? 5.882 -24.271 -3.166 1.00 86.75 128 VAL A N 1
ATOM 984 C CA . VAL A 1 128 ? 5.864 -22.814 -2.973 1.00 86.75 128 VAL A CA 1
ATOM 985 C C . VAL A 1 128 ? 4.747 -22.169 -3.792 1.00 86.75 128 VAL A C 1
ATOM 987 O O . VAL A 1 128 ? 3.993 -21.366 -3.248 1.00 86.75 128 VAL A O 1
ATOM 990 N N . GLU A 1 129 ? 4.587 -22.561 -5.056 1.00 86.31 129 GLU A N 1
ATOM 991 C CA . GLU A 1 129 ? 3.484 -22.134 -5.920 1.00 86.31 129 GLU A CA 1
ATOM 992 C C . GLU A 1 129 ? 2.131 -22.404 -5.258 1.00 86.31 129 GLU A C 1
ATOM 994 O O . GLU A 1 129 ? 1.299 -21.503 -5.169 1.00 86.31 129 GLU A O 1
ATOM 999 N N . LEU A 1 130 ? 1.924 -23.612 -4.729 1.00 87.25 130 LEU A N 1
ATOM 1000 C CA . LEU A 1 130 ? 0.673 -24.002 -4.084 1.00 87.25 130 LEU A CA 1
ATOM 1001 C C . LEU A 1 130 ? 0.387 -23.149 -2.838 1.00 87.25 130 LEU A C 1
ATOM 1003 O O . LEU A 1 130 ? -0.732 -22.666 -2.657 1.00 87.25 130 LEU A O 1
ATOM 1007 N N . VAL A 1 131 ? 1.399 -22.889 -2.008 1.00 87.69 131 VAL A N 1
ATOM 1008 C CA . VAL A 1 131 ? 1.273 -21.990 -0.849 1.00 87.69 131 VAL A CA 1
ATOM 1009 C C . VAL A 1 131 ? 0.944 -20.560 -1.298 1.00 87.69 131 VAL A C 1
ATOM 1011 O O . VAL A 1 131 ? 0.025 -19.936 -0.763 1.00 87.69 131 VAL A O 1
ATOM 1014 N N . CYS A 1 132 ? 1.638 -20.042 -2.313 1.00 84.62 132 CYS A N 1
ATOM 1015 C CA . CYS A 1 132 ? 1.387 -18.718 -2.878 1.00 84.62 132 CYS A CA 1
ATOM 1016 C C . CYS A 1 132 ? -0.006 -18.606 -3.516 1.00 84.62 132 CYS A C 1
ATOM 1018 O O . CYS A 1 132 ? -0.654 -17.563 -3.398 1.00 84.62 132 CYS A O 1
ATOM 1020 N N . LEU A 1 133 ? -0.501 -19.671 -4.148 1.00 84.81 133 LEU A N 1
ATOM 1021 C CA . LEU A 1 133 ? -1.854 -19.762 -4.687 1.00 84.81 133 LEU A CA 1
ATOM 1022 C C . LEU A 1 133 ? -2.894 -19.658 -3.578 1.00 84.81 133 LEU A C 1
ATOM 1024 O O . LEU A 1 133 ? -3.801 -18.842 -3.697 1.00 84.81 133 LEU A O 1
ATOM 1028 N N . ILE A 1 134 ? -2.732 -20.406 -2.485 1.00 88.44 134 ILE A N 1
ATOM 1029 C CA . ILE A 1 134 ? -3.654 -20.361 -1.340 1.00 88.44 134 ILE A CA 1
ATOM 1030 C C . ILE A 1 134 ? -3.671 -18.963 -0.711 1.00 88.44 134 ILE A C 1
ATOM 1032 O O . ILE A 1 134 ? -4.740 -18.404 -0.472 1.00 88.44 134 ILE A O 1
ATOM 1036 N N . ILE A 1 135 ? -2.498 -18.367 -0.483 1.00 85.50 135 ILE A N 1
ATOM 1037 C CA . ILE A 1 135 ? -2.380 -17.039 0.139 1.00 85.50 135 ILE A CA 1
ATOM 1038 C C . ILE A 1 135 ? -2.953 -15.939 -0.769 1.00 85.50 135 ILE A C 1
ATOM 1040 O O . ILE A 1 135 ? -3.600 -15.010 -0.283 1.00 85.50 135 ILE A O 1
ATOM 1044 N N . SER A 1 136 ? -2.735 -16.031 -2.085 1.00 86.44 136 SER A N 1
ATOM 1045 C CA . SER A 1 136 ? -3.235 -15.048 -3.057 1.00 86.44 136 SER A CA 1
ATOM 1046 C C . SER A 1 136 ? -4.682 -15.291 -3.493 1.00 86.44 136 SER A C 1
ATOM 1048 O O . SER A 1 136 ? -5.280 -14.413 -4.111 1.00 86.44 136 SER A O 1
ATOM 1050 N N . LEU A 1 137 ? -5.283 -16.430 -3.143 1.00 84.38 137 LEU A N 1
ATOM 1051 C CA . LEU A 1 137 ? -6.652 -16.802 -3.503 1.00 84.38 137 LEU A CA 1
ATOM 1052 C C . LEU A 1 137 ? -7.717 -15.740 -3.169 1.00 84.38 137 LEU A C 1
ATOM 1054 O O . LEU A 1 137 ? -8.478 -15.388 -4.074 1.00 84.38 137 LEU A O 1
ATOM 1058 N N . PRO A 1 138 ? -7.776 -15.157 -1.950 1.00 81.69 138 PRO A N 1
ATOM 1059 C CA . PRO A 1 138 ? -8.741 -14.093 -1.656 1.00 81.69 138 PRO A CA 1
ATOM 1060 C C . PRO A 1 138 ? -8.542 -12.861 -2.550 1.00 81.69 138 PRO A C 1
ATOM 1062 O O . PRO A 1 138 ? -9.504 -12.205 -2.945 1.00 81.69 138 PRO A O 1
ATOM 1065 N N . PHE A 1 139 ? -7.295 -12.568 -2.917 1.00 81.75 139 PHE A N 1
ATOM 1066 C CA . PHE A 1 139 ? -6.955 -11.457 -3.798 1.00 81.75 139 PHE A CA 1
ATOM 1067 C C . PHE A 1 139 ? -7.346 -11.754 -5.257 1.00 81.75 139 PHE A C 1
ATOM 1069 O O . PHE A 1 139 ? -7.916 -10.896 -5.930 1.00 81.75 139 PHE A O 1
ATOM 1076 N N . ARG A 1 140 ? -7.130 -12.993 -5.726 1.00 81.69 140 ARG A N 1
ATOM 1077 C CA . ARG A 1 140 ? -7.583 -13.479 -7.043 1.00 81.69 140 ARG A CA 1
ATOM 1078 C C . ARG A 1 140 ? -9.103 -13.433 -7.168 1.00 81.69 140 ARG A C 1
ATOM 1080 O O . ARG A 1 140 ? -9.605 -12.992 -8.196 1.00 81.69 140 ARG A O 1
ATOM 1087 N N . MET A 1 141 ? -9.831 -13.818 -6.118 1.00 85.19 141 MET A N 1
ATOM 1088 C CA . MET A 1 141 ? -11.290 -13.687 -6.077 1.00 85.19 141 MET A CA 1
ATOM 1089 C C . MET A 1 141 ? -11.737 -12.228 -6.223 1.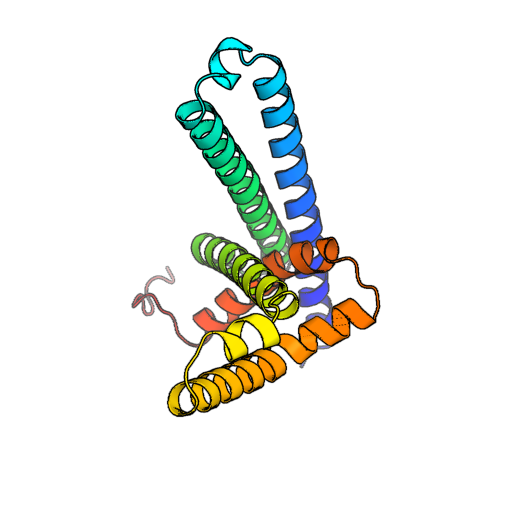00 85.19 141 MET A C 1
ATOM 1091 O O . MET A 1 141 ? -12.656 -11.952 -6.990 1.00 85.19 141 MET A O 1
ATOM 1095 N N . LEU A 1 142 ? -11.069 -11.285 -5.550 1.00 83.75 142 LEU A N 1
ATOM 1096 C CA . LEU A 1 142 ? -11.370 -9.855 -5.685 1.00 83.75 142 LEU A CA 1
ATOM 1097 C C . LEU A 1 142 ? -11.162 -9.342 -7.118 1.00 83.75 142 LEU A C 1
ATOM 1099 O O . LEU A 1 142 ? -12.003 -8.617 -7.648 1.00 83.75 142 LEU A O 1
ATOM 1103 N N . LEU A 1 143 ? -10.054 -9.732 -7.752 1.00 82.62 143 LEU A N 1
ATOM 1104 C CA . LEU A 1 143 ? -9.764 -9.368 -9.141 1.00 82.62 143 LEU A CA 1
ATOM 1105 C C . LEU A 1 143 ? -10.762 -10.005 -10.116 1.00 82.62 143 LEU A C 1
ATOM 1107 O O . LEU A 1 143 ? -11.181 -9.360 -11.076 1.00 82.62 143 LEU A O 1
ATOM 1111 N N . TRP A 1 144 ? -11.196 -11.239 -9.848 1.00 85.56 144 TRP A N 1
ATOM 1112 C CA . TRP A 1 144 ? -12.215 -11.924 -10.644 1.00 85.56 144 TRP A CA 1
ATOM 1113 C C . TRP A 1 144 ? -13.578 -11.219 -10.585 1.00 85.56 144 TRP A C 1
ATOM 1115 O O . TRP A 1 144 ? -14.270 -11.131 -11.597 1.00 85.56 144 TRP A O 1
ATOM 1125 N N . MET A 1 145 ? -13.915 -10.598 -9.449 1.00 86.75 145 MET A N 1
ATOM 1126 C CA . MET A 1 145 ? -15.084 -9.714 -9.307 1.00 86.75 145 MET A CA 1
ATOM 1127 C C . MET A 1 145 ? -14.932 -8.360 -10.031 1.00 86.75 145 MET A C 1
ATOM 1129 O O . MET A 1 145 ? -15.759 -7.469 -9.843 1.00 86.75 145 MET A O 1
ATOM 1133 N N . LYS A 1 146 ? -13.891 -8.182 -10.859 1.00 85.44 146 LYS A N 1
ATOM 1134 C CA . LYS A 1 146 ? -13.568 -6.944 -11.592 1.00 85.44 146 LYS A CA 1
ATOM 1135 C C . LYS A 1 146 ? -13.374 -5.726 -10.685 1.00 85.44 146 LYS A C 1
ATOM 1137 O O . LYS A 1 146 ? -13.540 -4.591 -11.131 1.00 85.44 146 LYS A O 1
ATOM 1142 N N . VAL A 1 147 ? -13.000 -5.936 -9.420 1.00 82.81 147 VAL A N 1
ATOM 1143 C CA . VAL A 1 147 ? -12.628 -4.826 -8.542 1.00 82.81 147 VAL A CA 1
ATOM 1144 C C . VAL A 1 147 ? -11.341 -4.209 -9.094 1.00 82.81 147 VAL A C 1
ATOM 1146 O O . VAL A 1 147 ? -10.349 -4.925 -9.258 1.00 82.81 147 VAL A O 1
ATOM 1149 N N . PRO A 1 148 ? -11.321 -2.900 -9.398 1.00 83.38 148 PRO A N 1
ATOM 1150 C CA . PRO A 1 148 ? -10.137 -2.282 -9.968 1.00 83.38 148 PRO A CA 1
ATOM 1151 C C . PRO A 1 148 ? -8.977 -2.373 -8.963 1.00 83.38 148 PRO A C 1
ATOM 1153 O O . PRO A 1 148 ? -9.167 -2.028 -7.792 1.00 83.38 148 PRO A O 1
ATOM 1156 N N . PRO A 1 149 ? -7.764 -2.785 -9.387 1.00 79.56 149 PRO A N 1
ATOM 1157 C CA . PRO A 1 149 ? -6.619 -2.958 -8.487 1.00 79.56 149 PRO A CA 1
ATOM 1158 C C . PRO A 1 149 ? -6.325 -1.712 -7.648 1.00 79.56 149 PRO A C 1
ATOM 1160 O O . PRO A 1 149 ? -5.980 -1.817 -6.475 1.00 79.56 149 PRO A O 1
ATOM 1163 N N . VAL A 1 150 ? -6.548 -0.528 -8.227 1.00 79.38 150 VAL A N 1
ATOM 1164 C CA . VAL A 1 150 ? -6.406 0.778 -7.565 1.00 79.38 150 VAL A CA 1
ATOM 1165 C C . VAL A 1 150 ? -7.212 0.852 -6.265 1.00 79.38 150 VAL A C 1
ATOM 1167 O O . VAL A 1 150 ? -6.701 1.327 -5.255 1.00 79.38 150 VAL A O 1
ATOM 1170 N N . LEU A 1 151 ? -8.445 0.337 -6.258 1.00 81.69 151 LEU A N 1
ATOM 1171 C CA . LEU A 1 151 ? -9.303 0.307 -5.071 1.00 81.69 151 LEU A CA 1
ATOM 1172 C C . LEU A 1 151 ? -8.729 -0.622 -4.000 1.00 81.69 151 LEU A C 1
ATOM 1174 O O . LEU A 1 151 ? -8.754 -0.294 -2.818 1.00 81.69 151 LEU A O 1
ATOM 1178 N N . ILE A 1 152 ? -8.151 -1.749 -4.412 1.00 84.25 152 ILE A N 1
ATOM 1179 C CA . ILE A 1 152 ? -7.531 -2.705 -3.494 1.00 84.25 152 ILE A CA 1
ATOM 1180 C C . ILE A 1 152 ? -6.318 -2.066 -2.807 1.00 84.25 152 ILE A C 1
ATOM 1182 O O . ILE A 1 152 ? -6.199 -2.133 -1.586 1.00 84.25 152 ILE A O 1
ATOM 1186 N N . PHE A 1 153 ? -5.464 -1.374 -3.565 1.00 82.00 153 PHE A N 1
ATOM 1187 C CA . PHE A 1 153 ? -4.319 -0.642 -3.016 1.00 82.00 153 PHE A CA 1
ATOM 1188 C C . PHE A 1 153 ? -4.738 0.526 -2.116 1.00 82.00 153 PHE A C 1
ATOM 1190 O O . PHE A 1 153 ? -4.157 0.710 -1.045 1.00 82.00 153 PHE A O 1
ATOM 1197 N N . ALA A 1 154 ? -5.772 1.277 -2.507 1.00 82.25 154 ALA A N 1
ATOM 1198 C CA . ALA A 1 154 ? -6.296 2.390 -1.720 1.00 82.25 154 ALA A CA 1
ATOM 1199 C C . ALA A 1 154 ? -6.877 1.932 -0.373 1.00 82.25 154 ALA A C 1
ATOM 1201 O O . ALA A 1 154 ? -6.725 2.623 0.631 1.00 82.25 154 ALA A O 1
ATOM 1202 N N . LEU A 1 155 ? -7.509 0.754 -0.332 1.00 86.00 155 LEU A N 1
ATOM 1203 C CA . LEU A 1 155 ? -8.057 0.165 0.892 1.00 86.00 155 LEU A CA 1
ATOM 1204 C C . LEU A 1 155 ? -6.992 -0.558 1.727 1.00 86.00 155 LEU A C 1
ATOM 1206 O O . LEU A 1 155 ? -7.108 -0.620 2.951 1.00 86.00 155 LEU A O 1
ATOM 1210 N N . ALA A 1 156 ? -5.929 -1.068 1.105 1.00 86.81 156 ALA A N 1
ATOM 1211 C CA . ALA A 1 156 ? -4.868 -1.783 1.805 1.00 86.81 156 ALA A CA 1
ATOM 1212 C C . ALA A 1 156 ? -4.146 -0.909 2.843 1.00 86.81 156 ALA A C 1
ATOM 1214 O O . ALA A 1 156 ? -3.847 -1.388 3.939 1.00 86.81 156 ALA A O 1
ATOM 1215 N N . ALA A 1 157 ? -3.922 0.374 2.540 1.00 86.44 157 ALA A N 1
ATOM 1216 C CA . ALA A 1 157 ? -3.302 1.322 3.467 1.00 86.44 157 ALA A CA 1
ATOM 1217 C C . ALA A 1 157 ? -4.108 1.484 4.780 1.00 86.44 157 ALA A C 1
ATOM 1219 O O . ALA A 1 157 ? -3.584 1.184 5.857 1.00 86.44 157 ALA A O 1
ATOM 1220 N N . PRO A 1 158 ? -5.390 1.895 4.766 1.00 86.56 158 PRO A N 1
ATOM 1221 C CA . PRO A 1 158 ? -6.151 2.035 6.002 1.00 86.56 158 PRO A CA 1
ATOM 1222 C C . PRO A 1 158 ? -6.433 0.692 6.693 1.00 86.56 158 PRO A C 1
ATOM 1224 O O . PRO A 1 158 ? -6.456 0.647 7.923 1.00 86.56 158 PRO A O 1
ATOM 1227 N N . ILE A 1 159 ? -6.596 -0.411 5.949 1.00 86.94 159 ILE A N 1
ATOM 1228 C CA . ILE A 1 159 ? -6.748 -1.749 6.545 1.00 86.94 159 ILE A CA 1
ATOM 1229 C C . ILE A 1 159 ? -5.489 -2.123 7.333 1.00 86.94 159 ILE A C 1
ATOM 1231 O O . ILE A 1 159 ? -5.587 -2.501 8.501 1.00 86.94 159 ILE A O 1
ATOM 1235 N N . GLY A 1 160 ? -4.304 -1.967 6.739 1.00 84.75 160 GLY A N 1
ATOM 1236 C CA . GLY A 1 160 ? -3.038 -2.251 7.411 1.00 84.75 160 GLY A CA 1
ATOM 1237 C C . GLY A 1 160 ? -2.828 -1.387 8.657 1.00 84.75 160 GLY A C 1
ATOM 1238 O O . GLY A 1 160 ? -2.394 -1.893 9.695 1.00 84.75 160 GLY A O 1
ATOM 1239 N N . ALA A 1 161 ? -3.207 -0.106 8.595 1.00 84.00 161 ALA A N 1
ATOM 1240 C CA . ALA A 1 161 ? -3.149 0.812 9.734 1.00 84.00 161 ALA A CA 1
ATOM 1241 C C . ALA A 1 161 ? -3.977 0.309 10.931 1.00 84.00 161 ALA A C 1
ATOM 1243 O O . ALA A 1 161 ? -3.507 0.342 12.069 1.00 84.00 161 ALA A O 1
ATOM 1244 N N . LEU A 1 162 ? -5.182 -0.205 10.672 1.00 84.69 162 LEU A N 1
ATOM 1245 C CA . LEU A 1 162 ? -6.076 -0.749 11.698 1.00 84.69 162 LEU A CA 1
ATOM 1246 C C . LEU A 1 162 ? -5.622 -2.117 12.226 1.00 84.69 162 LEU A C 1
ATOM 1248 O O . LEU A 1 162 ? -5.771 -2.401 13.414 1.00 84.69 162 LEU A O 1
ATOM 1252 N N . VAL A 1 163 ? -5.067 -2.973 11.366 1.00 85.44 163 VAL A N 1
ATOM 1253 C CA . VAL A 1 163 ? -4.576 -4.301 11.767 1.00 85.44 163 VAL A CA 1
ATOM 1254 C C . VAL A 1 163 ? -3.396 -4.177 12.728 1.00 85.44 163 VAL A C 1
ATOM 1256 O O . VAL A 1 163 ? -3.390 -4.835 13.768 1.00 85.44 163 VAL A O 1
ATOM 1259 N N . VAL A 1 164 ? -2.423 -3.312 12.422 1.00 83.38 164 VAL A N 1
ATOM 1260 C CA . VAL A 1 164 ? -1.252 -3.104 13.290 1.00 83.38 164 VAL A CA 1
ATOM 1261 C C . VAL A 1 164 ? -1.646 -2.487 14.630 1.00 83.38 164 VAL A C 1
ATOM 1263 O O . VAL A 1 164 ? -1.099 -2.877 15.660 1.00 83.38 164 VAL A O 1
ATOM 1266 N N . GLU A 1 165 ? -2.623 -1.579 14.646 1.00 79.69 165 GLU A N 1
ATOM 1267 C CA . GLU A 1 165 ? -3.164 -1.019 15.889 1.00 79.69 165 GLU A CA 1
ATOM 1268 C C . GLU A 1 165 ? -3.802 -2.102 16.767 1.00 79.69 165 GLU A C 1
ATOM 1270 O O . GLU A 1 165 ? -3.427 -2.244 17.933 1.00 79.69 165 GLU A O 1
ATOM 1275 N N . LYS A 1 166 ? -4.680 -2.939 16.198 1.00 78.94 166 LYS A N 1
ATOM 1276 C CA . LYS A 1 166 ? -5.275 -4.065 16.928 1.00 78.94 166 LYS A CA 1
ATOM 1277 C C . LYS A 1 166 ? -4.229 -5.045 17.437 1.00 78.94 166 LYS A C 1
ATOM 1279 O O . LYS A 1 166 ? -4.316 -5.487 18.578 1.00 78.94 166 LYS A O 1
ATOM 1284 N N . PHE A 1 167 ? -3.250 -5.393 16.606 1.00 77.00 167 PHE A N 1
ATOM 1285 C CA . PHE A 1 167 ? -2.210 -6.342 16.989 1.00 77.00 167 PHE A CA 1
ATOM 1286 C C . PHE A 1 167 ? -1.359 -5.798 18.142 1.00 77.00 167 PHE A C 1
ATOM 1288 O O . PHE A 1 167 ? -1.105 -6.511 19.111 1.00 77.00 167 PHE A O 1
ATOM 1295 N N . ASN A 1 168 ? -0.997 -4.513 18.096 1.00 71.25 168 ASN A N 1
ATOM 1296 C CA . ASN A 1 168 ? -0.240 -3.881 19.170 1.00 71.25 168 ASN A CA 1
ATOM 1297 C C . ASN A 1 168 ? -1.073 -3.666 20.448 1.00 71.25 168 ASN A C 1
ATOM 1299 O O . ASN A 1 168 ? -0.525 -3.691 21.545 1.00 71.25 168 ASN A O 1
ATOM 1303 N N . SER A 1 169 ? -2.393 -3.490 20.336 1.00 64.31 169 SER A N 1
ATOM 1304 C CA . SER A 1 169 ? -3.287 -3.494 21.503 1.00 64.31 169 SER A CA 1
ATOM 1305 C C . SER A 1 169 ? -3.326 -4.855 22.210 1.00 64.31 169 SER A C 1
ATOM 1307 O O . SER A 1 169 ? -3.654 -4.898 23.392 1.00 64.31 169 SER A O 1
ATOM 1309 N N . ILE A 1 170 ? -3.033 -5.952 21.502 1.00 62.28 170 ILE A N 1
ATOM 1310 C CA . ILE A 1 170 ? -3.000 -7.316 22.055 1.00 62.28 170 ILE A CA 1
ATOM 1311 C C . ILE A 1 170 ? -1.601 -7.653 22.593 1.00 62.28 170 ILE A C 1
ATOM 1313 O O . ILE A 1 170 ? -1.478 -8.334 23.607 1.00 62.28 170 ILE A O 1
ATOM 1317 N N . ARG A 1 171 ? -0.540 -7.177 21.931 1.00 55.91 171 ARG A N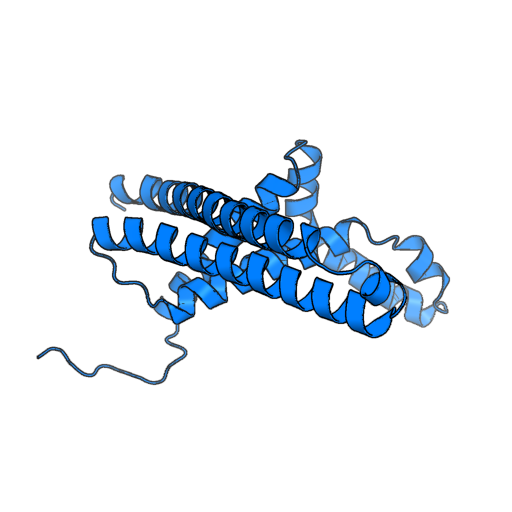 1
ATOM 1318 C CA . ARG A 1 171 ? 0.849 -7.296 22.391 1.00 55.91 171 ARG A CA 1
ATOM 1319 C C . ARG A 1 171 ? 1.545 -5.943 22.248 1.00 55.91 171 ARG A C 1
ATOM 1321 O O . ARG A 1 171 ? 1.956 -5.622 21.132 1.00 55.91 171 ARG A O 1
ATOM 1328 N N . PRO A 1 172 ? 1.688 -5.148 23.320 1.00 56.53 172 PRO A N 1
ATOM 1329 C CA . PRO A 1 172 ? 2.454 -3.913 23.242 1.00 56.53 172 PRO A CA 1
ATOM 1330 C C . PRO A 1 172 ? 3.910 -4.266 22.909 1.00 56.53 172 PRO A C 1
ATOM 1332 O O . PRO A 1 172 ? 4.612 -4.870 23.713 1.00 56.53 172 PRO A O 1
ATOM 1335 N N . ILE A 1 173 ? 4.347 -3.941 21.688 1.00 55.34 173 ILE A N 1
ATOM 1336 C CA . ILE A 1 173 ? 5.715 -4.216 21.206 1.00 55.34 173 ILE A CA 1
ATOM 1337 C C . ILE A 1 173 ? 6.725 -3.263 21.864 1.00 55.34 173 ILE A C 1
ATOM 1339 O O . ILE A 1 173 ? 7.920 -3.539 21.915 1.00 55.34 173 ILE A O 1
ATOM 1343 N N . ASP A 1 174 ? 6.239 -2.164 22.434 1.00 49.81 174 ASP A N 1
ATOM 1344 C CA . ASP A 1 174 ? 7.035 -1.305 23.289 1.00 49.81 174 ASP A CA 1
ATOM 1345 C C . ASP A 1 174 ? 6.829 -1.760 24.739 1.00 49.81 174 ASP A C 1
ATOM 1347 O O . ASP A 1 174 ? 5.723 -1.660 25.271 1.00 49.81 174 ASP A O 1
ATOM 1351 N N . GLY A 1 175 ? 7.900 -2.217 25.391 1.00 45.72 175 GLY A N 1
ATOM 1352 C CA . GLY A 1 175 ? 7.986 -2.439 26.838 1.00 45.72 175 GLY A CA 1
ATOM 1353 C C . GLY A 1 175 ? 7.851 -1.149 27.659 1.00 45.72 175 GLY A C 1
ATOM 1354 O O . GLY A 1 175 ? 8.622 -0.907 28.578 1.00 45.72 175 GLY A O 1
ATOM 1355 N N . LYS A 1 176 ? 6.877 -0.299 27.330 1.00 42.19 176 LYS A N 1
ATOM 1356 C CA . LYS A 1 176 ? 6.314 0.691 28.238 1.00 42.19 176 LYS A CA 1
ATOM 1357 C C . LYS A 1 176 ? 5.007 0.127 28.765 1.00 42.19 176 LYS A C 1
ATOM 1359 O O . LYS A 1 176 ? 3.921 0.452 28.287 1.00 42.19 176 LYS A O 1
ATOM 1364 N N . GLY A 1 177 ? 5.166 -0.749 29.755 1.00 37.78 177 GLY A N 1
ATOM 1365 C CA . GLY A 1 177 ? 4.132 -0.960 30.750 1.00 37.78 177 GLY A CA 1
ATOM 1366 C C . GLY A 1 177 ? 3.699 0.384 31.335 1.00 37.78 177 GLY A C 1
ATOM 1367 O O . GLY A 1 177 ? 4.474 1.340 31.376 1.00 37.78 177 GLY A O 1
ATOM 1368 N N . GLU A 1 178 ? 2.423 0.439 31.694 1.00 42.31 178 GLU A N 1
ATOM 1369 C CA . GLU A 1 178 ? 1.865 1.244 32.779 1.00 42.31 178 GLU A CA 1
ATOM 1370 C C . GLU A 1 178 ? 2.775 2.351 33.328 1.00 42.31 178 GLU A C 1
ATOM 1372 O O . GLU A 1 178 ? 3.685 2.115 34.117 1.00 42.31 178 GLU A O 1
ATOM 1377 N N . GLY A 1 179 ? 2.502 3.596 32.948 1.00 42.06 179 GLY A N 1
ATOM 1378 C CA . GLY A 1 179 ? 3.260 4.714 33.492 1.00 42.06 179 GLY A CA 1
ATOM 1379 C C . GLY A 1 179 ? 2.785 6.057 32.980 1.00 42.06 179 GLY A C 1
ATOM 1380 O O . GLY A 1 179 ? 3.441 6.655 32.136 1.00 42.06 179 GLY A O 1
ATOM 1381 N N . SER A 1 180 ? 1.631 6.492 33.490 1.00 33.72 180 SER A N 1
ATOM 1382 C CA . SER A 1 180 ? 1.303 7.885 33.848 1.00 33.72 180 SER A CA 1
ATOM 1383 C C . SER A 1 180 ? -0.158 8.217 33.537 1.00 33.72 180 SER A C 1
ATOM 1385 O O . SER A 1 180 ? -0.483 8.976 32.627 1.00 33.72 180 SER A O 1
ATOM 1387 N N . ARG A 1 181 ? -1.056 7.655 34.356 1.00 42.94 181 ARG A N 1
ATOM 1388 C CA . ARG A 1 181 ? -2.108 8.486 34.943 1.00 42.94 181 ARG A CA 1
ATOM 1389 C C . ARG A 1 181 ? -1.421 9.380 35.970 1.00 42.94 181 ARG A C 1
ATOM 1391 O O . ARG A 1 181 ? -0.954 8.859 36.981 1.00 42.94 181 ARG A O 1
ATOM 1398 N N . ARG A 1 182 ? -1.361 10.673 35.688 1.00 37.31 182 ARG A N 1
ATOM 1399 C CA . ARG A 1 182 ? -1.453 11.792 36.628 1.00 37.31 182 ARG A CA 1
ATOM 1400 C C . ARG A 1 182 ? -1.632 13.051 35.798 1.00 37.31 182 ARG A C 1
ATOM 1402 O O . ARG A 1 182 ? -0.899 13.175 34.794 1.00 37.31 182 ARG A O 1
#

pLDDT: mean 80.02, std 12.47, range [33.72, 90.5]

Foldseek 3Di:
DDPVVPVLLVQLLVQLLVQLCVQLVVLVVVVVVVVVPDDCVQVVVVVSVVVSVVVSVVSSNQSSLQSSLVSSQVSCVVVPHHDDSVLLSVQLVVLLVVLVVLVVLVPDPLVVVLVVDDDVVSVVSVVVNVVSCVVSVVVVVCVVVVPPSSVSSSSSRSVRSVVSRVVCVVPVPDPPDDDDDD